Protein AF-A0A6C0DNL3-F1 (afdb_monomer_lite)

pLDDT: mean 86.59, std 12.32, range [42.81, 96.5]

InterPro domains:
  IPR025589 Topoisomerase C-terminal repeat [PF13368] (22-68)

Organism: NCBI:txid1070528

Structure (mmCIF, N/CA/C/O backbone):
data_AF-A0A6C0DNL3-F1
#
_entry.id   AF-A0A6C0DNL3-F1
#
loop_
_atom_site.group_PDB
_atom_site.id
_atom_site.type_symbol
_atom_site.label_atom_id
_atom_site.label_alt_id
_atom_site.label_comp_id
_atom_site.label_asym_id
_atom_site.label_entity_id
_atom_site.label_seq_id
_atom_site.pdbx_PDB_ins_code
_atom_site.Cartn_x
_atom_site.Cartn_y
_atom_site.Cartn_z
_atom_site.occupancy
_atom_site.B_iso_or_equiv
_atom_site.auth_seq_id
_atom_site.auth_comp_id
_atom_site.auth_asym_id
_atom_site.auth_atom_id
_atom_site.pdbx_PDB_model_num
ATOM 1 N N . GLY A 1 1 ? 6.578 36.747 -18.989 1.00 42.81 1 GLY A N 1
ATOM 2 C CA . GLY A 1 1 ? 5.929 35.453 -18.719 1.00 42.81 1 GLY A CA 1
ATOM 3 C C . GLY A 1 1 ? 7.015 34.450 -18.429 1.00 42.81 1 GLY A C 1
ATOM 4 O O . GLY A 1 1 ? 7.800 34.173 -19.322 1.00 42.81 1 GLY A O 1
ATOM 5 N N . GLY A 1 2 ? 7.150 34.038 -17.169 1.00 44.28 2 GLY A N 1
ATOM 6 C CA . GLY A 1 2 ? 8.235 33.169 -16.723 1.00 44.28 2 GLY A CA 1
ATOM 7 C C . GLY A 1 2 ? 7.947 31.721 -17.088 1.00 44.28 2 GLY A C 1
ATOM 8 O O . GLY A 1 2 ? 7.094 31.094 -16.472 1.00 44.28 2 GLY A O 1
ATOM 9 N N . TYR A 1 3 ? 8.664 31.200 -18.075 1.00 48.66 3 TYR A N 1
ATOM 10 C CA . TYR A 1 3 ? 8.815 29.762 -18.235 1.00 48.66 3 TYR A CA 1
ATOM 11 C C . TYR A 1 3 ? 9.717 29.286 -17.092 1.00 48.66 3 TYR A C 1
ATOM 13 O O . TYR A 1 3 ? 10.886 29.669 -17.021 1.00 48.66 3 TYR A O 1
ATOM 21 N N . THR A 1 4 ? 9.180 28.520 -16.144 1.00 55.16 4 THR A N 1
ATOM 22 C CA . THR A 1 4 ? 10.009 27.875 -15.126 1.00 55.16 4 THR A CA 1
ATOM 23 C C . THR A 1 4 ? 10.833 26.791 -15.810 1.00 55.16 4 THR A C 1
ATOM 25 O O . THR A 1 4 ? 10.280 25.878 -16.411 1.00 55.16 4 THR A O 1
ATOM 28 N N . LEU A 1 5 ? 12.160 26.880 -15.695 1.00 48.66 5 LEU A N 1
ATOM 29 C CA . LEU A 1 5 ? 13.170 25.942 -16.217 1.00 48.66 5 LEU A CA 1
ATOM 30 C C . LEU A 1 5 ? 12.988 24.467 -15.780 1.00 48.66 5 LEU A C 1
ATOM 32 O O . LEU A 1 5 ? 13.820 23.621 -16.090 1.00 48.66 5 LEU A O 1
ATOM 36 N N . THR A 1 6 ? 11.924 24.133 -15.051 1.00 49.28 6 THR A N 1
ATOM 37 C CA . THR A 1 6 ? 11.605 22.781 -14.584 1.00 49.28 6 THR A CA 1
ATOM 38 C C . THR A 1 6 ? 11.113 21.830 -15.679 1.00 49.28 6 THR A C 1
ATOM 40 O O . THR A 1 6 ? 11.053 20.631 -15.422 1.00 49.28 6 THR A O 1
ATOM 43 N N . ASP A 1 7 ? 10.801 22.326 -16.881 1.00 51.69 7 ASP A N 1
ATOM 44 C CA . ASP A 1 7 ? 10.048 21.581 -17.905 1.00 51.69 7 ASP A CA 1
ATOM 45 C C . ASP A 1 7 ? 10.871 21.029 -19.082 1.00 51.69 7 ASP A C 1
ATOM 47 O O . ASP A 1 7 ? 10.315 20.698 -20.125 1.00 51.69 7 ASP A O 1
ATOM 51 N N . VAL A 1 8 ? 12.187 20.855 -18.931 1.00 55.00 8 VAL A N 1
ATOM 52 C CA . VAL A 1 8 ? 12.980 20.063 -19.895 1.00 55.00 8 VAL A CA 1
ATOM 53 C C . VAL A 1 8 ? 13.871 19.063 -19.159 1.00 55.00 8 VAL A C 1
ATOM 55 O O . VAL A 1 8 ? 15.082 19.001 -19.344 1.00 55.00 8 VAL A O 1
ATOM 58 N N . LEU A 1 9 ? 13.273 18.264 -18.271 1.00 56.94 9 LEU A N 1
ATOM 59 C CA . LEU A 1 9 ? 13.899 17.004 -17.876 1.00 56.94 9 LEU A CA 1
ATOM 60 C C . LEU A 1 9 ? 13.710 16.035 -19.037 1.00 56.94 9 LEU A C 1
ATOM 62 O O . LEU A 1 9 ? 12.622 15.505 -19.248 1.00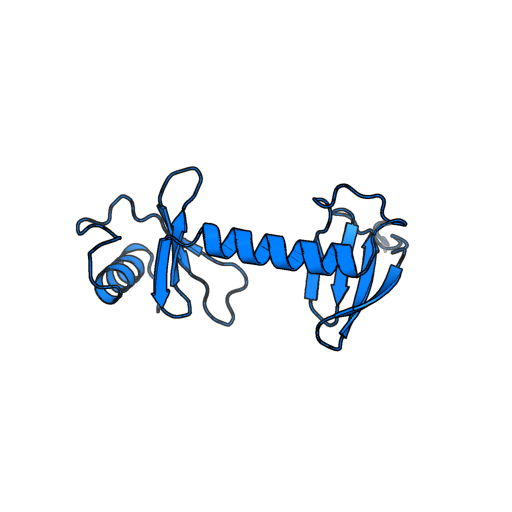 56.94 9 LEU A O 1
ATOM 66 N N . GLU A 1 10 ? 14.773 15.836 -19.803 1.00 58.03 10 GLU A N 1
ATOM 67 C CA . GLU A 1 10 ? 14.841 14.829 -20.851 1.00 58.03 10 GLU A CA 1
ATOM 68 C C . GLU A 1 10 ? 14.634 13.447 -20.212 1.00 58.03 10 GLU A C 1
ATOM 70 O O . GLU A 1 10 ? 15.527 12.858 -19.595 1.00 58.03 10 GLU A O 1
ATOM 75 N N . VAL A 1 11 ? 13.398 12.949 -20.273 1.00 61.25 11 VAL A N 1
ATOM 76 C CA . VAL A 1 11 ? 13.049 11.645 -19.724 1.00 61.25 11 VAL A CA 1
ATOM 77 C C . VAL A 1 11 ? 13.643 10.593 -20.651 1.00 61.25 11 VAL A C 1
ATOM 79 O O . VAL A 1 11 ? 13.010 10.187 -21.624 1.00 61.25 11 VAL A O 1
ATOM 82 N N . LYS A 1 12 ? 14.867 10.143 -20.356 1.00 69.25 12 LYS A N 1
ATOM 83 C CA . LYS A 1 12 ? 15.458 8.973 -21.017 1.00 69.25 12 LYS A CA 1
ATOM 84 C C . LYS A 1 12 ? 14.537 7.779 -20.785 1.00 69.25 12 LYS A C 1
ATOM 86 O O . LYS A 1 12 ? 14.484 7.241 -19.681 1.00 69.25 12 LYS A O 1
ATOM 91 N N . ALA A 1 13 ? 13.778 7.426 -21.817 1.00 81.50 13 ALA A N 1
ATOM 92 C CA . ALA A 1 13 ? 12.824 6.333 -21.807 1.00 81.50 13 ALA A CA 1
ATOM 93 C C . ALA A 1 13 ? 13.428 5.135 -22.539 1.00 81.50 13 ALA A C 1
ATOM 95 O O . ALA A 1 13 ? 13.774 5.234 -23.715 1.00 81.50 13 ALA A O 1
ATOM 96 N N . ARG A 1 14 ? 13.534 3.994 -21.855 1.00 90.81 14 ARG A N 1
ATOM 97 C CA . ARG A 1 14 ? 13.970 2.727 -22.452 1.00 90.81 14 ARG A CA 1
ATOM 98 C C . ARG A 1 14 ? 12.837 1.716 -22.388 1.00 90.81 14 ARG A C 1
ATOM 100 O O . ARG A 1 14 ? 12.315 1.446 -21.310 1.00 90.81 14 ARG A O 1
ATOM 107 N N . TYR A 1 15 ? 12.454 1.181 -23.541 1.00 92.56 15 TYR A N 1
ATOM 108 C CA . TYR A 1 15 ? 11.481 0.097 -23.633 1.00 92.56 15 TYR A CA 1
ATOM 109 C C . TYR A 1 15 ? 12.091 -1.207 -23.107 1.00 92.56 15 TYR A C 1
ATOM 111 O O . TYR A 1 15 ? 13.214 -1.543 -23.483 1.00 92.56 15 TYR A O 1
ATOM 119 N N . LEU A 1 16 ? 11.364 -1.922 -22.244 1.00 92.25 16 LEU A N 1
ATOM 120 C CA . LEU A 1 16 ? 11.786 -3.223 -21.711 1.00 92.25 16 LEU A CA 1
ATOM 121 C C . LEU A 1 16 ? 10.979 -4.406 -22.259 1.00 92.25 16 LEU A C 1
ATOM 123 O O . LEU A 1 16 ? 11.419 -5.541 -22.123 1.00 92.25 16 LEU A O 1
ATOM 127 N N . GLY A 1 17 ? 9.806 -4.168 -22.846 1.00 92.06 17 GLY A N 1
ATOM 128 C CA . GLY A 1 17 ? 8.893 -5.227 -23.279 1.00 92.06 17 GLY A CA 1
ATOM 129 C C . GLY A 1 17 ? 7.453 -4.948 -22.865 1.00 92.06 17 GLY A C 1
ATOM 130 O O . GLY A 1 17 ? 7.086 -3.804 -22.593 1.00 92.06 17 GLY A O 1
ATOM 131 N N . LYS A 1 18 ? 6.633 -6.002 -22.799 1.00 92.12 18 LYS A N 1
ATOM 132 C CA . LYS A 1 18 ? 5.229 -5.914 -22.376 1.00 92.12 18 LYS A CA 1
ATOM 133 C C . LYS A 1 18 ? 5.019 -6.502 -20.986 1.00 92.12 18 LYS A C 1
ATOM 135 O O . LYS A 1 18 ? 5.453 -7.615 -20.709 1.00 92.12 18 LYS A O 1
ATOM 140 N N . TYR A 1 19 ? 4.281 -5.782 -20.149 1.00 91.00 19 TYR A N 1
ATOM 141 C CA . TYR A 1 19 ? 3.787 -6.235 -18.850 1.00 91.00 19 TYR A CA 1
ATOM 142 C C . TYR A 1 19 ? 2.274 -5.985 -18.781 1.00 91.00 19 TYR A C 1
ATOM 144 O O . TYR A 1 19 ? 1.817 -4.904 -19.139 1.00 91.00 19 TYR A O 1
ATOM 152 N N . GLU A 1 20 ? 1.477 -6.985 -18.387 1.00 87.19 20 GLU A N 1
ATOM 153 C CA . GLU A 1 20 ? -0.003 -6.907 -18.395 1.00 87.19 20 GLU A CA 1
ATOM 154 C C . GLU A 1 20 ? -0.600 -6.470 -19.757 1.00 87.19 20 GLU A C 1
ATOM 156 O O . GLU A 1 20 ? -1.582 -5.733 -19.812 1.00 87.19 20 GLU A O 1
ATOM 161 N N . ASN A 1 21 ? -0.007 -6.909 -20.876 1.00 90.75 21 ASN A N 1
ATOM 162 C CA . ASN A 1 21 ? -0.348 -6.478 -22.247 1.00 90.75 21 ASN A CA 1
ATOM 163 C C . ASN A 1 21 ? -0.123 -4.980 -22.542 1.00 90.75 21 ASN A C 1
ATOM 165 O O . ASN A 1 21 ? -0.588 -4.484 -23.568 1.00 90.75 21 ASN A O 1
ATOM 169 N N . GLN A 1 22 ? 0.612 -4.266 -21.688 1.00 92.56 22 GLN A N 1
ATOM 170 C CA . GLN A 1 22 ? 0.971 -2.859 -21.866 1.00 92.56 22 GLN A CA 1
ATOM 171 C C . GLN A 1 22 ? 2.480 -2.705 -22.058 1.00 92.56 22 GLN A C 1
ATOM 173 O O . GLN A 1 22 ? 3.265 -3.453 -21.476 1.00 92.56 22 GLN A O 1
ATOM 178 N N . ASP A 1 23 ? 2.887 -1.731 -22.868 1.00 94.19 23 ASP A N 1
ATOM 179 C CA . ASP A 1 23 ? 4.300 -1.431 -23.087 1.00 94.19 23 ASP A CA 1
ATOM 180 C C . ASP A 1 23 ? 4.926 -0.850 -21.815 1.00 94.19 23 ASP A C 1
ATOM 182 O O . ASP A 1 23 ? 4.446 0.140 -21.260 1.00 94.19 23 ASP A O 1
ATOM 186 N N . LEU A 1 24 ? 5.986 -1.502 -21.341 1.00 94.25 24 LEU A N 1
ATOM 187 C CA . LEU A 1 24 ? 6.704 -1.153 -20.125 1.00 94.25 24 LEU A CA 1
ATOM 188 C C . LEU A 1 24 ? 7.965 -0.364 -20.482 1.00 94.25 24 LEU A C 1
ATOM 190 O O . LEU A 1 24 ? 8.846 -0.845 -21.201 1.00 94.25 24 LEU A O 1
ATOM 194 N N . HIS A 1 25 ? 8.077 0.836 -19.920 1.00 93.50 25 HIS A N 1
ATOM 195 C CA . HIS A 1 25 ? 9.226 1.715 -20.106 1.00 93.50 25 HIS A CA 1
ATOM 196 C C . HIS A 1 25 ? 9.881 2.048 -18.771 1.00 93.50 25 HIS A C 1
ATOM 198 O O . HIS A 1 25 ? 9.194 2.418 -17.823 1.00 93.50 25 HIS A O 1
ATOM 204 N N . VAL A 1 26 ? 11.210 2.008 -18.721 1.00 93.06 26 VAL A N 1
ATOM 205 C CA . VAL A 1 26 ? 11.997 2.595 -17.628 1.00 93.06 26 VAL A CA 1
ATOM 206 C C . VAL A 1 26 ? 12.308 4.042 -17.976 1.00 93.06 26 VAL A C 1
ATOM 208 O O . VAL A 1 26 ? 12.726 4.339 -19.096 1.00 93.06 26 VAL A O 1
ATOM 211 N N . LYS A 1 27 ? 12.109 4.937 -17.012 1.00 91.75 27 LYS A N 1
ATOM 212 C CA . LYS A 1 27 ? 12.257 6.385 -17.148 1.00 91.75 27 LYS A CA 1
ATOM 213 C C . LYS A 1 27 ? 12.942 6.961 -15.905 1.00 91.75 27 LYS A C 1
ATOM 215 O O . LYS A 1 27 ? 12.766 6.452 -14.801 1.00 91.75 27 LYS A O 1
ATOM 220 N N . THR A 1 28 ? 13.675 8.062 -16.057 1.00 89.12 28 THR A N 1
ATOM 221 C CA . THR A 1 28 ? 14.183 8.849 -14.916 1.00 89.12 28 THR A CA 1
ATOM 222 C C . THR A 1 28 ? 13.382 10.131 -14.780 1.00 89.12 28 THR A C 1
ATOM 224 O O . THR A 1 28 ? 13.274 10.898 -15.732 1.00 89.12 28 THR A O 1
ATOM 227 N N . GLY A 1 29 ? 12.818 10.370 -13.596 1.00 85.38 29 GLY A N 1
ATOM 228 C CA . GLY A 1 29 ? 12.113 11.610 -13.271 1.00 85.38 29 GLY A CA 1
ATOM 229 C C . GLY A 1 29 ? 12.726 12.323 -12.069 1.00 85.38 29 GLY A C 1
ATOM 230 O O . GLY A 1 29 ? 13.711 11.871 -11.487 1.00 85.38 29 GLY A O 1
ATOM 231 N N . ARG A 1 30 ? 12.085 13.415 -11.637 1.00 85.00 30 ARG A N 1
ATOM 232 C CA . ARG A 1 30 ? 12.510 14.233 -10.484 1.00 85.00 30 ARG A CA 1
ATOM 233 C C . ARG A 1 30 ? 12.737 13.431 -9.194 1.00 85.00 30 ARG A C 1
ATOM 235 O O . ARG A 1 30 ? 13.586 13.796 -8.388 1.00 85.00 30 ARG A O 1
ATOM 242 N N . TYR A 1 31 ? 11.970 12.361 -8.983 1.00 84.62 31 TYR A N 1
ATOM 243 C CA . TYR A 1 31 ? 12.018 11.545 -7.762 1.00 84.62 31 TYR A CA 1
ATOM 244 C C . TYR A 1 31 ? 12.931 10.312 -7.876 1.00 84.62 31 TYR A C 1
ATOM 246 O O . TYR A 1 31 ? 13.048 9.544 -6.919 1.00 84.62 31 TYR A O 1
ATOM 254 N N . GLY A 1 32 ? 13.605 10.143 -9.017 1.00 87.38 32 GLY A N 1
ATOM 255 C CA . GLY A 1 32 ? 14.452 8.996 -9.323 1.00 87.38 32 GLY A CA 1
ATOM 256 C C . GLY A 1 32 ? 13.890 8.116 -10.445 1.00 87.38 32 GLY A C 1
ATOM 257 O O . GLY A 1 32 ? 12.993 8.544 -11.183 1.00 87.38 32 GLY A O 1
ATOM 258 N N . PRO A 1 33 ? 14.443 6.903 -10.602 1.00 91.75 33 PRO A N 1
ATOM 259 C CA . PRO A 1 33 ? 14.041 5.983 -11.651 1.00 91.75 33 PRO A CA 1
ATOM 260 C C . PRO A 1 33 ? 12.671 5.366 -11.353 1.00 91.75 33 PRO A C 1
ATOM 262 O O . PRO A 1 33 ? 12.358 5.009 -10.213 1.00 91.75 33 PRO A O 1
ATOM 265 N N . TYR A 1 34 ? 11.855 5.230 -12.391 1.00 92.50 34 TYR A N 1
ATOM 266 C CA . TYR A 1 34 ? 10.528 4.632 -12.323 1.00 92.50 34 TYR A CA 1
ATOM 267 C C . TYR A 1 34 ? 10.233 3.829 -13.588 1.00 92.50 34 TYR A C 1
ATOM 269 O O . TYR A 1 34 ? 10.819 4.071 -14.644 1.00 92.50 34 TYR A O 1
ATOM 277 N N . VAL A 1 35 ? 9.307 2.883 -13.479 1.00 93.88 35 VAL A N 1
ATOM 278 C CA . VAL A 1 35 ? 8.697 2.223 -14.634 1.00 93.88 35 VAL A CA 1
ATOM 279 C C . VAL A 1 35 ? 7.292 2.742 -14.874 1.00 93.88 35 VAL A C 1
ATOM 281 O O . VAL A 1 35 ? 6.583 3.110 -13.937 1.00 93.88 35 VAL A O 1
ATOM 284 N N . GLU A 1 36 ? 6.895 2.770 -16.138 1.00 93.25 36 GLU A N 1
ATOM 285 C CA . GLU A 1 36 ? 5.579 3.191 -16.603 1.00 93.25 36 GLU A CA 1
ATOM 286 C C . GLU A 1 36 ? 5.025 2.143 -17.569 1.00 93.25 36 GLU A C 1
ATOM 288 O O . GLU A 1 36 ? 5.723 1.750 -18.504 1.00 93.25 36 GLU A O 1
ATOM 293 N N . TRP A 1 37 ? 3.791 1.695 -17.329 1.00 94.19 37 TRP A N 1
ATOM 294 C CA . TRP A 1 37 ? 3.036 0.826 -18.231 1.00 94.19 37 TRP A CA 1
ATOM 295 C C . TRP A 1 37 ? 1.569 1.257 -18.244 1.00 94.19 37 TRP A C 1
ATOM 297 O O . TRP A 1 37 ? 0.921 1.371 -17.199 1.00 94.19 37 TRP A O 1
ATOM 307 N N . GLY A 1 38 ? 1.062 1.592 -19.432 1.00 89.81 38 GLY A N 1
ATOM 308 C CA . GLY A 1 38 ? -0.247 2.230 -19.585 1.00 89.81 38 GLY A CA 1
ATOM 309 C C . GLY A 1 38 ? -0.382 3.490 -18.720 1.00 89.81 38 GLY A C 1
ATOM 310 O O . GLY A 1 38 ? 0.386 4.436 -18.861 1.00 89.81 38 GLY A O 1
ATOM 311 N N . ASN A 1 39 ? -1.350 3.488 -17.799 1.00 88.31 39 ASN A N 1
ATOM 312 C CA . ASN A 1 39 ? -1.587 4.594 -16.857 1.00 88.31 39 ASN A CA 1
ATOM 313 C C . ASN A 1 39 ? -0.915 4.392 -15.486 1.00 88.31 39 ASN A C 1
ATOM 315 O O . ASN A 1 39 ? -1.094 5.213 -14.584 1.00 88.31 39 ASN A O 1
ATOM 319 N N . LYS A 1 40 ? -0.183 3.290 -15.294 1.00 88.94 40 LYS A N 1
ATOM 320 C CA . LYS A 1 40 ? 0.454 2.937 -14.023 1.00 88.94 40 LYS A CA 1
ATOM 321 C C . LYS A 1 40 ? 1.916 3.377 -14.033 1.00 88.94 40 LYS A C 1
ATOM 323 O O . LYS A 1 40 ? 2.603 3.282 -15.048 1.00 88.94 40 LYS A O 1
ATOM 328 N N . LYS A 1 41 ? 2.390 3.860 -12.883 1.00 91.81 41 LYS A N 1
ATOM 329 C CA . LYS A 1 41 ? 3.788 4.237 -12.648 1.00 91.81 41 LYS A CA 1
ATOM 330 C C . LYS A 1 41 ? 4.233 3.692 -11.304 1.00 91.81 41 LYS A C 1
ATOM 332 O O . LYS A 1 41 ? 3.491 3.805 -10.333 1.00 91.81 41 LYS A O 1
ATOM 337 N N . GLU A 1 42 ? 5.442 3.154 -11.236 1.00 91.56 42 GLU A N 1
ATOM 338 C CA . GLU A 1 42 ? 6.001 2.615 -9.997 1.00 91.56 42 GLU A CA 1
ATOM 339 C C . GLU A 1 42 ? 7.476 2.992 -9.860 1.00 91.56 42 GLU A C 1
ATOM 341 O O . GLU A 1 42 ? 8.242 2.921 -10.821 1.00 91.56 42 GLU A O 1
ATOM 346 N N . SER A 1 43 ? 7.874 3.406 -8.657 1.00 91.62 43 SER A N 1
ATOM 347 C CA . SER A 1 43 ? 9.266 3.751 -8.369 1.00 91.62 43 SER A CA 1
ATOM 348 C C . SER A 1 43 ? 10.107 2.486 -8.251 1.00 91.62 43 SER A C 1
ATOM 350 O O . SER A 1 43 ? 9.743 1.561 -7.527 1.00 91.62 43 SER A O 1
ATOM 352 N N . ILE A 1 44 ? 11.263 2.478 -8.911 1.00 92.00 44 ILE A N 1
ATOM 353 C CA . ILE A 1 44 ? 12.211 1.352 -8.891 1.00 92.00 44 ILE A CA 1
ATOM 354 C C . ILE A 1 44 ? 13.521 1.722 -8.198 1.00 92.00 44 ILE A C 1
ATOM 356 O O . ILE A 1 44 ? 14.519 1.025 -8.326 1.00 92.00 44 ILE A O 1
ATOM 360 N N . LYS A 1 45 ? 13.528 2.819 -7.431 1.00 88.56 45 LYS A N 1
ATOM 361 C CA . LYS A 1 45 ? 14.711 3.318 -6.709 1.00 88.56 45 LYS A CA 1
ATOM 362 C C . LYS A 1 45 ? 15.308 2.296 -5.728 1.00 88.56 45 LYS A C 1
ATOM 364 O O . LYS A 1 45 ? 1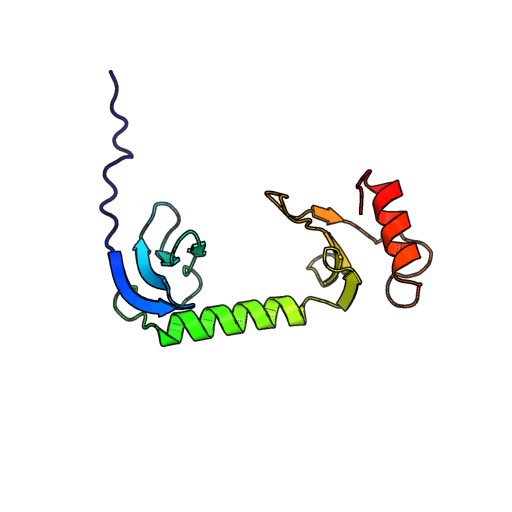6.447 2.444 -5.309 1.00 88.56 45 LYS A O 1
ATOM 369 N N . THR A 1 46 ? 14.527 1.299 -5.327 1.00 87.31 46 THR A N 1
ATOM 370 C CA . THR A 1 46 ? 14.935 0.216 -4.425 1.00 87.31 46 THR A CA 1
ATOM 371 C C . THR A 1 46 ? 15.570 -0.974 -5.145 1.00 87.31 46 THR A C 1
ATOM 373 O O . THR A 1 46 ? 16.067 -1.875 -4.472 1.00 87.31 46 THR A O 1
ATOM 376 N N . ILE A 1 47 ? 15.553 -1.009 -6.481 1.00 87.12 47 ILE A N 1
ATOM 377 C CA . ILE A 1 47 ? 16.294 -2.002 -7.256 1.00 87.12 47 ILE A CA 1
ATOM 378 C C . ILE A 1 47 ? 17.761 -1.575 -7.269 1.00 87.12 47 ILE A C 1
ATOM 380 O O . ILE A 1 47 ? 18.103 -0.528 -7.814 1.00 87.12 47 ILE A O 1
ATOM 384 N N . ASP A 1 48 ? 18.624 -2.398 -6.677 1.00 85.56 48 ASP A N 1
ATOM 385 C CA . ASP A 1 48 ? 20.072 -2.171 -6.625 1.00 85.56 48 ASP A CA 1
ATOM 386 C C . ASP A 1 48 ? 20.744 -2.588 -7.945 1.00 85.56 48 ASP A C 1
ATOM 388 O O . ASP A 1 48 ? 21.517 -3.542 -8.018 1.00 85.56 48 ASP A O 1
ATOM 392 N N . LYS A 1 49 ? 20.342 -1.931 -9.038 1.00 85.69 49 LYS A N 1
ATOM 393 C CA . LYS A 1 49 ? 20.905 -2.106 -10.380 1.00 85.69 49 LYS A CA 1
ATOM 394 C C . LYS A 1 49 ? 20.969 -0.772 -11.108 1.00 85.69 49 LYS A C 1
ATOM 396 O O . LYS A 1 49 ? 20.107 0.092 -10.943 1.00 85.69 49 LYS A O 1
ATOM 401 N N . ALA A 1 50 ? 21.980 -0.629 -11.960 1.00 84.62 50 ALA A N 1
ATOM 402 C CA . ALA A 1 50 ? 22.092 0.515 -12.850 1.00 84.62 50 ALA A CA 1
ATOM 403 C C . ALA A 1 50 ? 20.954 0.517 -13.888 1.00 84.62 50 ALA A C 1
ATOM 405 O O . ALA A 1 50 ? 20.507 -0.532 -14.350 1.00 84.62 50 ALA A O 1
ATOM 406 N N . MET A 1 51 ? 20.478 1.709 -14.247 1.00 80.38 51 MET A N 1
ATOM 407 C CA . MET A 1 51 ? 19.307 1.938 -15.110 1.00 80.38 51 MET A CA 1
ATOM 408 C C . MET A 1 51 ? 19.357 1.232 -16.469 1.00 80.38 51 MET A C 1
ATOM 410 O O . MET A 1 51 ? 18.327 0.833 -17.009 1.00 80.38 51 MET A O 1
ATOM 414 N N . ASP A 1 52 ? 20.548 1.122 -17.035 1.00 84.12 52 ASP A N 1
ATOM 415 C CA . ASP A 1 52 ? 20.890 0.461 -18.291 1.00 84.12 52 ASP A CA 1
ATOM 416 C C . ASP A 1 52 ? 20.916 -1.070 -18.171 1.00 84.12 52 ASP A C 1
ATOM 418 O O . ASP A 1 52 ? 20.569 -1.766 -19.124 1.00 84.12 52 ASP A O 1
ATOM 422 N N . ALA A 1 53 ? 21.230 -1.592 -16.985 1.00 88.50 53 ALA A N 1
ATOM 423 C CA . ALA A 1 53 ? 21.275 -3.023 -16.696 1.00 88.50 53 ALA A CA 1
ATOM 424 C C . ALA A 1 53 ? 19.922 -3.625 -16.270 1.00 88.50 53 ALA A C 1
ATOM 426 O O . ALA A 1 53 ? 19.794 -4.846 -16.221 1.00 88.50 53 ALA A O 1
ATOM 427 N N . ILE A 1 54 ? 18.917 -2.801 -15.947 1.00 90.62 54 ILE A N 1
ATOM 428 C CA . ILE A 1 54 ? 17.584 -3.281 -15.536 1.00 90.62 54 ILE A CA 1
ATOM 429 C C . ILE A 1 54 ? 16.907 -4.015 -16.701 1.00 90.62 54 ILE A C 1
ATOM 431 O O . ILE A 1 54 ? 16.715 -3.436 -17.767 1.00 90.62 54 ILE A O 1
ATOM 435 N N . ALA A 1 55 ? 16.510 -5.267 -16.511 1.00 92.50 55 ALA A N 1
ATOM 436 C CA . ALA A 1 55 ? 15.760 -6.023 -17.514 1.00 92.50 55 ALA A CA 1
ATOM 437 C C . ALA A 1 55 ? 14.272 -6.145 -17.144 1.00 92.50 55 ALA A C 1
ATOM 439 O O . ALA A 1 55 ? 13.863 -5.792 -16.035 1.00 92.50 55 ALA A O 1
ATOM 440 N N . LEU A 1 56 ? 13.444 -6.640 -18.070 1.00 91.38 56 LEU A N 1
ATOM 441 C CA . LEU A 1 56 ? 12.018 -6.882 -17.816 1.00 91.38 56 LEU A CA 1
ATOM 442 C C . LEU A 1 56 ? 11.826 -7.819 -16.615 1.00 91.38 56 LEU A C 1
ATOM 444 O O . LEU A 1 56 ? 10.988 -7.566 -15.752 1.00 91.38 56 LEU A O 1
ATOM 448 N N . GLU A 1 57 ? 12.650 -8.860 -16.531 1.00 91.31 57 GLU A N 1
ATOM 449 C CA . GLU A 1 57 ? 12.625 -9.879 -15.485 1.00 91.31 57 GLU A CA 1
ATOM 450 C C . GLU A 1 57 ? 12.882 -9.278 -14.100 1.00 91.31 57 GLU A C 1
ATOM 452 O O . GLU A 1 57 ? 12.263 -9.695 -13.122 1.00 91.31 57 GLU A O 1
ATOM 457 N N . ASP A 1 58 ? 13.743 -8.259 -14.011 1.00 91.56 58 ASP A N 1
ATOM 458 C CA . ASP A 1 58 ? 14.011 -7.553 -12.756 1.00 91.56 58 ASP A CA 1
ATOM 459 C C . ASP A 1 58 ? 12.776 -6.806 -12.259 1.00 91.56 58 ASP A C 1
ATOM 461 O O . ASP A 1 58 ? 12.482 -6.812 -11.062 1.00 91.56 58 ASP A O 1
ATOM 465 N N . ILE A 1 59 ? 12.034 -6.184 -13.180 1.00 91.88 59 ILE A N 1
ATOM 466 C CA . ILE A 1 59 ? 10.801 -5.465 -12.858 1.00 91.88 59 ILE A CA 1
ATOM 467 C C . ILE A 1 59 ? 9.701 -6.438 -12.438 1.00 91.88 59 ILE A C 1
ATOM 469 O O . ILE A 1 59 ? 9.031 -6.210 -11.430 1.00 91.88 59 ILE A O 1
ATOM 473 N N . VAL A 1 60 ? 9.549 -7.550 -13.159 1.00 91.06 60 VAL A N 1
ATOM 474 C CA . VAL A 1 60 ? 8.588 -8.603 -12.806 1.00 91.06 60 VAL A CA 1
ATOM 475 C C . VAL A 1 60 ? 8.911 -9.170 -11.420 1.00 91.06 60 VAL A C 1
ATOM 477 O O . VAL A 1 60 ? 8.049 -9.177 -10.540 1.00 91.06 60 VAL A O 1
ATOM 480 N N . ALA A 1 61 ? 10.170 -9.543 -11.170 1.00 90.06 61 ALA A N 1
ATOM 481 C CA . ALA A 1 61 ? 10.610 -10.043 -9.869 1.00 90.06 61 ALA A CA 1
ATOM 482 C C . ALA A 1 61 ? 10.429 -9.004 -8.749 1.00 90.06 61 ALA A C 1
ATOM 484 O O . ALA A 1 61 ? 10.105 -9.357 -7.611 1.00 90.06 61 ALA A O 1
ATOM 485 N N . PHE A 1 62 ? 10.625 -7.718 -9.050 1.00 90.12 62 PHE A N 1
ATOM 486 C CA . PHE A 1 62 ? 10.375 -6.626 -8.117 1.00 90.12 62 PHE A CA 1
ATOM 487 C C . PHE A 1 62 ? 8.891 -6.519 -7.742 1.00 90.12 62 PHE A C 1
ATOM 489 O O . PHE A 1 62 ? 8.572 -6.460 -6.551 1.00 90.12 62 PHE A O 1
ATOM 496 N N . PHE A 1 63 ? 7.980 -6.556 -8.718 1.00 88.12 63 PHE A N 1
ATOM 497 C CA . PHE A 1 63 ? 6.537 -6.530 -8.463 1.00 88.12 63 PHE A CA 1
ATOM 498 C C . PHE A 1 63 ? 6.063 -7.756 -7.684 1.00 88.12 63 PHE A C 1
ATOM 500 O O . PHE A 1 63 ? 5.304 -7.607 -6.726 1.00 88.12 63 PHE A O 1
ATOM 507 N N . GLU A 1 64 ? 6.567 -8.947 -8.005 1.00 85.44 64 GLU A N 1
ATOM 508 C CA . GLU A 1 64 ? 6.252 -10.159 -7.246 1.00 85.44 64 GLU A CA 1
ATOM 509 C C . GLU A 1 64 ? 6.726 -10.078 -5.793 1.00 85.44 64 GLU A C 1
ATOM 511 O O . GLU A 1 64 ? 5.981 -10.416 -4.870 1.00 85.44 64 GLU A O 1
ATOM 516 N N . LYS A 1 65 ? 7.963 -9.617 -5.561 1.00 83.69 65 LYS A N 1
ATOM 517 C CA . LYS A 1 65 ? 8.497 -9.418 -4.205 1.00 83.69 65 LYS A CA 1
ATOM 518 C C . LYS A 1 65 ? 7.681 -8.387 -3.435 1.00 83.69 65 LYS A C 1
ATOM 520 O O . LYS A 1 65 ? 7.395 -8.606 -2.259 1.00 83.69 65 LYS A O 1
ATOM 525 N N . LYS A 1 66 ? 7.291 -7.286 -4.083 1.00 80.12 66 LYS A N 1
ATOM 526 C CA . LYS A 1 66 ? 6.463 -6.242 -3.473 1.00 80.12 66 LYS A CA 1
ATOM 527 C C . LYS A 1 66 ? 5.087 -6.791 -3.091 1.00 80.12 66 LYS A C 1
ATOM 529 O O . LYS A 1 66 ? 4.700 -6.655 -1.933 1.00 80.12 66 LYS A O 1
ATOM 534 N N . GLY A 1 67 ? 4.421 -7.503 -4.001 1.00 73.38 67 GLY A N 1
ATOM 535 C CA . GLY A 1 67 ? 3.145 -8.169 -3.731 1.00 73.38 67 GLY A CA 1
ATOM 536 C C . GLY A 1 67 ? 3.239 -9.171 -2.575 1.00 73.38 67 GLY A C 1
ATOM 537 O O . GLY A 1 67 ? 2.435 -9.116 -1.647 1.00 73.38 67 GLY A O 1
ATOM 538 N N . LYS A 1 68 ? 4.279 -10.017 -2.554 1.00 66.12 68 LYS A N 1
ATOM 539 C CA . LYS A 1 68 ? 4.553 -10.944 -1.438 1.00 66.12 68 LYS A CA 1
ATOM 540 C C . LYS A 1 68 ? 4.813 -10.210 -0.119 1.00 66.12 68 LYS A C 1
ATOM 542 O O . LYS A 1 68 ? 4.341 -10.638 0.930 1.00 66.12 68 LYS A O 1
ATOM 547 N N . GLY A 1 69 ? 5.545 -9.099 -0.148 1.00 62.53 69 GLY A N 1
ATOM 548 C CA . GLY A 1 69 ? 5.778 -8.261 1.029 1.00 62.53 69 GLY A CA 1
ATOM 549 C C . GLY A 1 69 ? 4.483 -7.663 1.583 1.00 62.53 69 GLY A C 1
ATOM 550 O O . GLY A 1 69 ? 4.282 -7.633 2.798 1.00 62.53 69 GLY A O 1
ATOM 551 N N . GLU A 1 70 ? 3.568 -7.245 0.706 1.00 67.50 70 GLU A N 1
ATOM 552 C CA . GLU A 1 70 ? 2.240 -6.784 1.109 1.00 67.50 70 GLU A CA 1
ATOM 553 C C . GLU A 1 70 ? 1.405 -7.906 1.732 1.00 67.50 70 GLU A C 1
ATOM 555 O O . GLU A 1 70 ? 0.816 -7.687 2.791 1.00 67.50 70 GLU A O 1
ATOM 560 N N . THR A 1 71 ? 1.415 -9.119 1.167 1.00 66.56 71 THR A N 1
ATOM 561 C CA . THR A 1 71 ? 0.690 -10.263 1.746 1.00 66.56 71 THR A CA 1
ATOM 562 C C . THR A 1 71 ? 1.290 -10.720 3.075 1.00 66.56 71 THR A C 1
ATOM 564 O O . THR A 1 71 ? 0.548 -11.005 4.008 1.00 66.56 71 THR A O 1
ATOM 567 N N . MET A 1 72 ? 2.621 -10.710 3.221 1.00 71.56 72 MET A N 1
ATOM 568 C CA . MET A 1 72 ? 3.315 -11.025 4.483 1.00 71.56 72 MET A CA 1
ATOM 569 C C . MET A 1 72 ? 3.024 -10.023 5.607 1.00 71.56 72 MET A C 1
ATOM 571 O O . MET A 1 72 ? 3.298 -10.305 6.781 1.00 71.56 72 MET A O 1
ATOM 575 N N . ASN A 1 73 ? 2.531 -8.833 5.260 1.00 85.69 73 ASN A N 1
ATOM 576 C CA . ASN A 1 73 ? 2.139 -7.819 6.224 1.00 85.69 73 ASN A CA 1
ATOM 577 C C . ASN A 1 73 ? 0.672 -7.935 6.643 1.00 85.69 73 ASN A C 1
ATOM 579 O O . ASN A 1 73 ? 0.305 -7.310 7.632 1.00 85.69 73 ASN A O 1
ATOM 583 N N . ILE A 1 74 ? -0.164 -8.709 5.949 1.00 91.81 74 ILE A N 1
ATOM 584 C CA . ILE A 1 74 ? -1.579 -8.876 6.293 1.00 91.81 74 ILE A CA 1
ATOM 585 C C . ILE A 1 74 ? -1.711 -9.947 7.381 1.00 91.81 74 ILE A C 1
ATOM 587 O O . ILE A 1 74 ? -1.343 -11.098 7.187 1.00 91.81 74 ILE A O 1
ATOM 591 N N . LEU A 1 75 ? -2.245 -9.552 8.537 1.00 92.69 75 LEU A N 1
ATOM 592 C CA . LEU A 1 75 ? -2.562 -10.448 9.652 1.00 92.69 75 LEU A CA 1
ATOM 593 C C . LEU A 1 75 ? -3.957 -11.057 9.502 1.00 92.69 75 LEU A C 1
ATOM 595 O O . LEU A 1 75 ? -4.182 -12.193 9.903 1.00 92.69 75 LEU A O 1
ATOM 599 N N . ARG A 1 76 ? -4.905 -10.285 8.959 1.00 93.69 76 ARG A N 1
ATOM 600 C CA . ARG A 1 76 ? -6.301 -10.705 8.812 1.00 93.69 76 ARG A CA 1
ATOM 601 C C . ARG A 1 76 ? -7.009 -9.880 7.745 1.00 93.69 76 ARG A C 1
ATOM 603 O O . ARG A 1 76 ? -6.904 -8.656 7.749 1.00 93.69 76 ARG A O 1
ATOM 610 N N . VAL A 1 77 ? -7.771 -10.522 6.867 1.00 93.62 77 VAL A N 1
ATOM 611 C CA . VAL A 1 77 ? -8.669 -9.827 5.931 1.00 93.62 77 VAL A CA 1
ATOM 612 C C . VAL A 1 77 ? -10.027 -9.643 6.606 1.00 93.62 77 VAL A C 1
ATOM 614 O O . VAL A 1 77 ? -10.548 -10.591 7.187 1.00 93.62 77 VAL A O 1
ATOM 617 N N . LEU A 1 78 ? -10.574 -8.424 6.572 1.00 94.00 78 LEU A N 1
ATOM 618 C CA . LEU A 1 78 ? -11.884 -8.116 7.161 1.00 94.00 78 LEU A CA 1
ATOM 619 C C . LEU A 1 78 ? -12.970 -8.047 6.090 1.00 94.00 78 LEU A C 1
ATOM 621 O O . LEU A 1 78 ? -14.055 -8.583 6.271 1.00 94.00 78 LEU A O 1
ATOM 625 N N . ASN A 1 79 ? -12.665 -7.384 4.976 1.00 93.38 79 ASN A N 1
ATOM 626 C CA . ASN A 1 79 ? -13.506 -7.285 3.785 1.00 93.38 79 ASN A CA 1
ATOM 627 C C . ASN A 1 79 ? -12.620 -6.867 2.583 1.00 93.38 79 ASN A C 1
ATOM 629 O O . ASN A 1 79 ? -11.417 -6.655 2.773 1.00 93.38 79 ASN A O 1
ATOM 633 N N . PRO A 1 80 ? -13.161 -6.716 1.357 1.00 93.50 80 PRO A N 1
ATOM 634 C CA . PRO A 1 80 ? -12.365 -6.356 0.176 1.00 93.50 80 PRO A CA 1
ATOM 635 C C . PRO A 1 80 ? -11.578 -5.040 0.285 1.00 93.50 80 PRO A C 1
ATOM 637 O O . PRO A 1 80 ? -10.617 -4.839 -0.453 1.00 93.50 80 PRO A O 1
ATOM 640 N N . PHE A 1 81 ? -11.966 -4.145 1.195 1.00 93.38 81 PHE A N 1
ATOM 641 C CA . PHE A 1 81 ? -11.381 -2.812 1.350 1.00 93.38 81 PHE A CA 1
ATOM 642 C C . PHE A 1 81 ? -10.639 -2.634 2.678 1.00 93.38 81 PHE A C 1
ATOM 644 O O . PHE A 1 81 ? -9.994 -1.604 2.873 1.00 93.38 81 PHE A O 1
ATOM 651 N N . MET A 1 82 ? -10.723 -3.607 3.595 1.00 94.44 82 MET A N 1
ATOM 652 C CA . MET A 1 82 ? -10.175 -3.538 4.950 1.00 94.44 82 MET A CA 1
ATOM 653 C C . MET A 1 82 ? -9.381 -4.790 5.318 1.00 94.44 82 MET A C 1
ATOM 655 O O . MET A 1 82 ? -9.863 -5.918 5.218 1.00 94.44 82 MET A O 1
ATOM 659 N N . SER A 1 83 ? -8.167 -4.589 5.830 1.00 95.38 83 SER A N 1
ATOM 660 C CA . SER A 1 83 ? -7.328 -5.668 6.371 1.00 95.38 83 SER A CA 1
ATOM 661 C C . SER A 1 83 ? -6.568 -5.209 7.609 1.00 95.38 83 SER A C 1
ATOM 663 O O . SER A 1 83 ? -6.081 -4.083 7.665 1.00 95.38 83 SER A O 1
ATOM 665 N N . VAL A 1 84 ? -6.432 -6.087 8.600 1.00 96.06 84 VAL A N 1
ATOM 666 C CA . VAL A 1 84 ? -5.492 -5.903 9.706 1.00 96.06 84 VAL A CA 1
ATOM 667 C C . VAL A 1 84 ? -4.095 -6.228 9.195 1.00 96.06 84 VAL A C 1
ATOM 669 O O . VAL A 1 84 ? -3.872 -7.303 8.635 1.00 96.06 84 VAL A O 1
ATOM 672 N N . ARG A 1 85 ? -3.144 -5.317 9.394 1.00 95.38 85 ARG A N 1
ATOM 673 C CA . ARG A 1 85 ? -1.760 -5.452 8.939 1.00 95.38 85 ARG A CA 1
ATOM 674 C C . ARG A 1 85 ? -0.766 -5.216 10.073 1.00 95.38 85 ARG A C 1
ATOM 676 O O . ARG A 1 85 ? -1.041 -4.453 11.000 1.00 95.38 85 ARG A O 1
ATOM 683 N N . LYS A 1 86 ? 0.406 -5.852 9.994 1.00 93.69 86 LYS A N 1
ATOM 684 C CA . LYS A 1 86 ? 1.542 -5.594 10.886 1.00 93.69 86 LYS A CA 1
ATOM 685 C C . LYS A 1 86 ? 2.253 -4.308 10.462 1.00 93.69 86 LYS A C 1
ATOM 687 O O . LYS A 1 86 ? 2.460 -4.059 9.275 1.00 93.69 86 LYS A O 1
ATOM 692 N N . GLY A 1 87 ? 2.639 -3.490 11.434 1.00 90.69 87 GLY A N 1
ATOM 693 C CA . GLY A 1 87 ? 3.395 -2.261 11.214 1.00 90.69 87 GLY A CA 1
ATOM 694 C C . GLY A 1 87 ? 4.440 -2.043 12.298 1.00 90.69 87 GLY A C 1
ATOM 695 O O . GLY A 1 87 ? 4.429 -2.710 13.331 1.00 90.69 87 GLY A O 1
ATOM 696 N N . LYS A 1 88 ? 5.323 -1.062 12.080 1.00 89.88 88 LYS A N 1
ATOM 697 C CA . LYS A 1 88 ? 6.412 -0.712 13.011 1.00 89.88 88 LYS A CA 1
ATOM 698 C C . LYS A 1 88 ? 5.924 -0.437 14.442 1.00 89.88 88 LYS A C 1
ATOM 700 O O . LYS A 1 88 ? 6.638 -0.722 15.393 1.00 89.88 88 LYS A O 1
ATOM 705 N N . PHE A 1 89 ? 4.715 0.110 14.592 1.00 90.81 89 PHE A N 1
ATOM 706 C CA . PHE A 1 89 ? 4.151 0.540 15.880 1.00 90.81 89 PHE A CA 1
ATOM 707 C C . PHE A 1 89 ? 3.069 -0.399 16.437 1.00 90.81 89 PHE A C 1
ATOM 709 O O . PHE A 1 89 ? 2.357 -0.030 17.380 1.00 90.81 89 PHE A O 1
ATOM 716 N N . GLY A 1 90 ? 2.942 -1.594 15.857 1.00 91.69 90 GLY A N 1
ATOM 717 C CA . GLY A 1 90 ? 1.899 -2.569 16.159 1.00 91.69 90 GLY A CA 1
ATOM 718 C C . GLY A 1 90 ? 0.9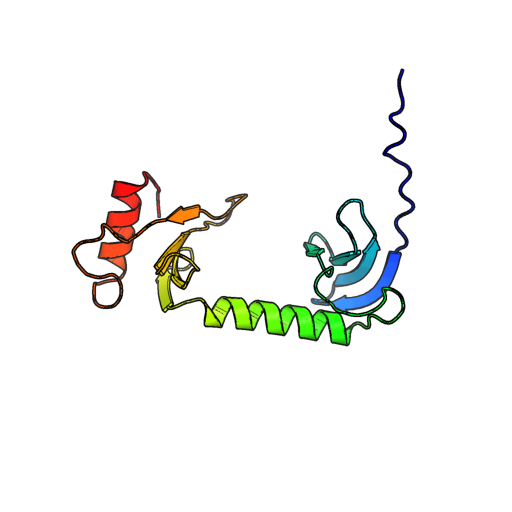14 -2.758 15.006 1.00 91.69 90 GLY A C 1
ATOM 719 O O . GLY A 1 90 ? 1.060 -2.169 13.931 1.00 91.69 90 GLY A O 1
ATOM 720 N N . ALA A 1 91 ? -0.076 -3.619 15.238 1.00 95.94 91 ALA A N 1
ATOM 721 C CA . ALA A 1 91 ? -1.122 -3.895 14.266 1.00 95.94 91 ALA A CA 1
ATOM 722 C C . ALA A 1 91 ? -2.016 -2.667 14.035 1.00 95.94 91 ALA A C 1
ATOM 724 O O . ALA A 1 91 ? -2.317 -1.908 14.960 1.00 95.94 91 ALA A O 1
ATOM 725 N N . TYR A 1 92 ? -2.445 -2.490 12.791 1.00 96.50 92 TYR A N 1
ATOM 726 C CA . TYR A 1 92 ? -3.351 -1.429 12.361 1.00 96.50 92 TYR A CA 1
ATOM 727 C C . TYR A 1 92 ? -4.329 -1.975 11.319 1.00 96.50 92 TYR A C 1
ATOM 729 O O . TYR A 1 92 ? -4.072 -3.015 10.713 1.00 96.50 92 TYR A O 1
ATOM 737 N N . VAL A 1 93 ? -5.435 -1.273 11.082 1.00 96.38 93 VAL A N 1
ATOM 738 C CA . VAL A 1 93 ? -6.342 -1.581 9.968 1.00 96.38 93 VAL A CA 1
ATOM 739 C C . VAL A 1 93 ? -5.998 -0.695 8.778 1.00 96.38 93 VAL A C 1
ATOM 741 O O . VAL A 1 93 ? -6.020 0.530 8.866 1.00 96.38 93 VAL A O 1
ATOM 744 N N . PHE A 1 94 ? -5.656 -1.319 7.658 1.00 95.75 94 PHE A N 1
ATOM 745 C CA . PHE A 1 94 ? -5.585 -0.681 6.351 1.00 95.75 94 PHE A CA 1
ATOM 746 C C . PHE A 1 94 ? -6.994 -0.572 5.773 1.00 95.75 94 PHE A C 1
ATOM 748 O O . PHE A 1 94 ? -7.710 -1.571 5.767 1.00 95.75 94 PHE A O 1
ATOM 755 N N . TYR A 1 95 ? -7.368 0.603 5.269 1.00 95.31 95 TYR A N 1
ATOM 756 C CA . TYR A 1 95 ? -8.668 0.855 4.652 1.00 95.31 95 TYR A CA 1
ATOM 757 C C . TYR A 1 95 ? -8.521 1.643 3.346 1.00 95.31 95 TYR A C 1
ATOM 759 O O . TYR A 1 95 ? -8.006 2.764 3.352 1.00 95.31 95 TYR A O 1
ATOM 767 N N . GLN A 1 96 ? -8.992 1.077 2.233 1.00 93.94 96 GLN A N 1
ATOM 768 C CA . GLN A 1 96 ? -8.998 1.744 0.930 1.00 93.94 96 GLN A CA 1
ATOM 769 C C . GLN A 1 96 ? -10.163 1.267 0.057 1.00 93.94 96 GLN A C 1
ATOM 771 O O . GLN A 1 96 ? -10.162 0.140 -0.432 1.00 93.94 96 GLN A O 1
ATOM 776 N N . LYS A 1 97 ? -11.140 2.149 -0.179 1.00 93.31 97 LYS A N 1
ATOM 777 C CA . LYS A 1 97 ? -12.253 1.891 -1.104 1.00 93.31 97 LYS A CA 1
ATOM 778 C C . LYS A 1 97 ? -11.896 2.248 -2.549 1.00 93.31 97 LYS A C 1
ATOM 780 O O . LYS A 1 97 ? -11.039 3.115 -2.765 1.00 93.31 97 LYS A O 1
ATOM 785 N N . PRO A 1 98 ? -12.593 1.663 -3.540 1.00 88.50 98 PRO A N 1
ATOM 786 C CA . PRO A 1 98 ? -12.513 2.108 -4.923 1.00 88.50 98 PRO A CA 1
ATOM 787 C C . PRO A 1 98 ? -12.826 3.608 -4.994 1.00 88.50 98 PRO A C 1
ATOM 789 O O . PRO A 1 98 ? -13.813 4.070 -4.425 1.00 88.50 98 PRO A O 1
ATOM 792 N N . GLY A 1 99 ? -11.947 4.382 -5.631 1.00 88.56 99 GLY A N 1
ATOM 793 C CA . GLY A 1 99 ? -12.064 5.843 -5.730 1.00 88.56 99 GLY A CA 1
ATOM 794 C C . GLY A 1 99 ? -11.338 6.646 -4.641 1.00 88.56 99 GLY A C 1
ATOM 795 O O . GLY A 1 99 ? -11.195 7.860 -4.785 1.00 88.56 99 GLY A O 1
ATOM 796 N N . MET A 1 100 ? -10.812 6.018 -3.581 1.00 90.44 100 MET A N 1
ATOM 797 C CA . MET A 1 100 ? -9.952 6.723 -2.621 1.00 90.44 100 MET A CA 1
ATOM 798 C C . MET A 1 100 ? -8.562 6.977 -3.218 1.00 90.44 100 MET A C 1
ATOM 800 O O . MET A 1 100 ? -7.855 6.034 -3.572 1.00 90.44 100 MET A O 1
ATOM 804 N N . LYS A 1 101 ? -8.143 8.252 -3.267 1.00 88.38 101 LYS A N 1
ATOM 805 C CA . LYS A 1 101 ? -6.798 8.650 -3.734 1.00 88.38 101 LYS A CA 1
ATOM 806 C C . LYS A 1 101 ? -5.679 8.056 -2.877 1.00 88.38 101 LYS A C 1
ATOM 808 O O . LYS A 1 101 ? -4.621 7.72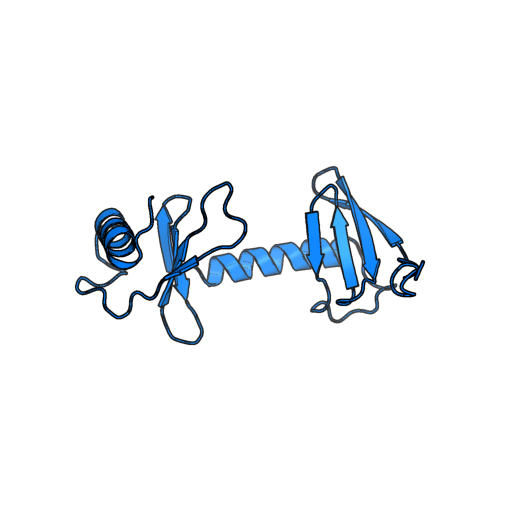4 -3.397 1.00 88.38 101 LYS A O 1
ATOM 813 N N . THR A 1 102 ? -5.907 7.950 -1.571 1.00 87.62 102 THR A N 1
ATOM 814 C CA . THR A 1 102 ? -4.941 7.413 -0.612 1.00 87.62 102 THR A CA 1
ATOM 815 C C . THR A 1 102 ? -5.631 6.491 0.393 1.00 87.62 102 THR A C 1
ATOM 817 O O . THR A 1 102 ? -6.781 6.740 0.771 1.00 87.62 102 THR A O 1
ATOM 820 N N . PRO A 1 103 ? -4.949 5.424 0.841 1.00 93.56 103 PRO A N 1
ATOM 821 C CA . PRO A 1 103 ? -5.447 4.572 1.911 1.00 93.56 103 PRO A CA 1
ATOM 822 C C . PRO A 1 103 ? -5.439 5.306 3.258 1.00 93.56 103 PRO A C 1
ATOM 824 O O . PRO A 1 103 ? -4.630 6.208 3.492 1.00 93.56 103 PRO A O 1
ATOM 827 N N . LYS A 1 104 ? -6.307 4.875 4.176 1.00 94.94 104 LYS A N 1
ATOM 828 C CA . LYS A 1 104 ? -6.260 5.257 5.592 1.00 94.94 104 LYS A CA 1
ATOM 829 C C . LYS A 1 104 ? -5.662 4.125 6.424 1.00 94.94 104 LYS A C 1
ATOM 831 O O . LYS A 1 104 ? -5.910 2.946 6.172 1.00 94.94 104 LYS A O 1
ATOM 836 N N . PHE A 1 105 ? -4.913 4.510 7.451 1.00 95.56 105 PHE A N 1
ATOM 837 C CA . PHE A 1 105 ? -4.274 3.606 8.403 1.00 95.56 105 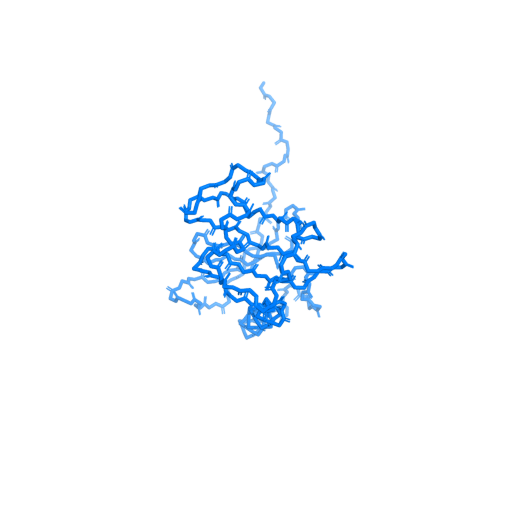PHE A CA 1
ATOM 838 C C . PHE A 1 105 ? -4.880 3.852 9.786 1.00 95.56 105 PHE A C 1
ATOM 840 O O . PHE A 1 105 ? -4.619 4.878 10.410 1.00 95.56 105 PHE A O 1
ATOM 847 N N . LEU A 1 106 ? -5.740 2.943 10.239 1.00 95.50 106 LEU A N 1
ATOM 848 C CA . LEU A 1 106 ? -6.554 3.106 11.441 1.00 95.50 106 LEU A CA 1
ATOM 849 C C . LEU A 1 106 ? -5.891 2.408 12.631 1.00 95.50 106 LEU A C 1
ATOM 851 O O . LEU A 1 106 ? -5.521 1.233 12.558 1.00 95.50 106 LEU A O 1
ATOM 855 N N . ASN A 1 107 ? -5.756 3.121 13.746 1.00 95.44 107 ASN A N 1
ATOM 856 C CA . ASN A 1 107 ? -5.189 2.577 14.975 1.00 95.44 107 ASN A CA 1
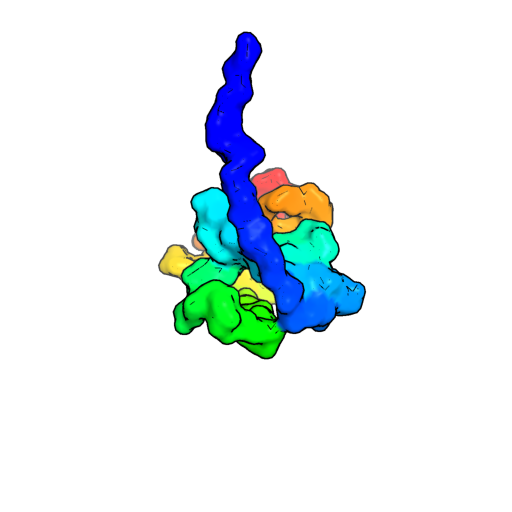ATOM 857 C C . ASN A 1 107 ? -6.236 1.723 15.719 1.00 95.44 107 ASN A C 1
ATOM 859 O O . ASN A 1 107 ? -7.326 2.189 16.042 1.00 95.44 107 ASN A O 1
ATOM 863 N N . ILE A 1 108 ? -5.897 0.473 16.022 1.00 95.25 108 ILE A N 1
ATOM 864 C CA . ILE A 1 108 ? -6.803 -0.472 16.695 1.00 95.25 108 ILE A CA 1
ATOM 865 C C . ILE A 1 108 ? -6.366 -0.822 18.121 1.00 95.25 108 ILE A C 1
ATOM 867 O O . ILE A 1 108 ? -6.932 -1.719 18.730 1.00 95.25 108 ILE A O 1
ATOM 871 N N . LYS A 1 109 ? -5.386 -0.111 18.700 1.00 92.69 109 LYS A N 1
ATOM 872 C CA . LYS A 1 109 ? -4.902 -0.385 20.069 1.00 92.69 109 LYS A CA 1
ATOM 873 C C . LYS A 1 109 ? -5.985 -0.223 21.137 1.00 92.69 109 LYS A C 1
ATOM 875 O O . LYS A 1 109 ? -5.896 -0.857 22.177 1.00 92.69 109 LYS A O 1
ATOM 880 N N . LYS A 1 110 ? -6.975 0.641 20.890 1.00 92.75 110 LYS A N 1
ATOM 881 C CA . LYS A 1 110 ? -8.098 0.904 21.803 1.00 92.75 110 LYS A CA 1
ATOM 882 C C . LYS A 1 110 ? -9.299 -0.022 21.573 1.00 92.75 110 LYS A C 1
ATOM 884 O O . LYS A 1 110 ? -10.325 0.173 22.213 1.00 92.75 110 LYS A O 1
ATOM 889 N N . PHE A 1 111 ? -9.204 -0.980 20.649 1.00 94.19 111 PHE A N 1
ATOM 890 C CA . PHE A 1 111 ? -10.291 -1.916 20.387 1.00 94.19 111 PHE A CA 1
ATOM 891 C C . PHE A 1 111 ? -10.384 -2.950 21.527 1.00 94.19 111 PHE A C 1
ATOM 893 O O . PHE A 1 111 ? -9.405 -3.667 21.753 1.00 94.19 111 PHE A O 1
ATOM 900 N N . PRO A 1 112 ? -11.518 -3.042 22.247 1.00 89.19 112 PRO A N 1
ATOM 901 C CA . PRO A 1 112 ? -11.601 -3.810 23.491 1.00 89.19 112 PRO A CA 1
ATOM 902 C C . PRO A 1 112 ? -11.689 -5.331 23.293 1.00 89.19 112 PRO A C 1
ATOM 904 O O . PRO A 1 112 ? -11.217 -6.077 24.142 1.00 89.19 112 PRO A O 1
ATOM 907 N N . GLU A 1 113 ? -12.257 -5.807 22.181 1.00 86.94 113 GLU A N 1
ATOM 908 C CA . GLU A 1 113 ? -12.600 -7.231 21.995 1.00 86.94 113 GLU A CA 1
ATOM 909 C C . GLU A 1 113 ? -11.481 -8.073 21.354 1.00 86.94 113 GLU A C 1
ATOM 911 O O . GLU A 1 113 ? -11.647 -9.268 21.123 1.00 86.94 113 GLU A O 1
ATOM 916 N N . GLY A 1 114 ? -10.325 -7.468 21.062 1.00 89.25 114 GLY A N 1
ATOM 917 C CA . GLY A 1 114 ? -9.197 -8.146 20.419 1.00 89.25 114 GLY A CA 1
ATOM 918 C C . GLY A 1 114 ? -9.416 -8.408 18.921 1.00 89.25 114 GLY A C 1
ATOM 919 O O . GLY A 1 114 ? -10.310 -9.129 18.492 1.00 89.25 114 GLY A O 1
ATOM 920 N N . PHE A 1 115 ? -8.548 -7.849 18.078 1.00 89.25 115 PHE A N 1
ATOM 921 C CA . PHE A 1 115 ? -8.755 -7.810 16.621 1.00 89.25 115 PHE A CA 1
ATOM 922 C C . PHE A 1 115 ? -8.517 -9.142 15.878 1.00 89.25 115 PHE A C 1
ATOM 924 O O . PHE A 1 115 ? -8.850 -9.250 14.694 1.00 89.25 115 PHE A O 1
ATOM 931 N N . LEU A 1 116 ? -7.916 -10.146 16.529 1.00 88.25 116 LEU A N 1
ATOM 932 C CA . LEU A 1 116 ? -7.626 -11.450 15.912 1.00 88.25 116 LEU A CA 1
ATOM 933 C C . LEU A 1 116 ? -8.802 -12.429 16.015 1.00 88.25 116 LEU A C 1
ATOM 935 O O . LEU A 1 116 ? -9.059 -13.144 15.052 1.00 88.25 116 LEU A O 1
ATOM 939 N N . GLY A 1 117 ? -9.497 -12.453 17.155 1.00 87.06 117 GLY A N 1
ATOM 940 C CA . GLY A 1 117 ? -10.522 -13.458 17.462 1.00 87.06 117 GLY A CA 1
ATOM 941 C C . GLY A 1 117 ? -11.968 -12.975 17.344 1.00 87.06 117 GLY A C 1
ATOM 942 O O . GLY A 1 117 ? -12.864 -13.807 17.252 1.00 87.06 117 GLY A O 1
ATOM 943 N N . CYS A 1 118 ? -12.213 -11.660 17.331 1.00 92.19 118 CYS A N 1
ATOM 944 C CA . CYS A 1 118 ? -13.565 -11.112 17.186 1.00 92.19 118 CYS A CA 1
ATOM 945 C C . CYS A 1 118 ? -14.152 -11.380 15.793 1.00 92.19 118 CYS A C 1
ATOM 947 O O . CYS A 1 118 ? -13.406 -11.642 14.849 1.00 92.19 118 CYS A O 1
ATOM 949 N N . ASP A 1 119 ? -15.464 -11.241 15.614 1.00 94.38 119 ASP A N 1
ATOM 950 C CA . ASP A 1 119 ? -16.069 -11.267 14.280 1.00 94.38 119 ASP A CA 1
ATOM 951 C C . ASP A 1 119 ? -15.554 -10.092 13.407 1.00 94.38 119 ASP A C 1
ATOM 953 O O . ASP A 1 119 ? -15.393 -8.975 13.920 1.00 94.38 119 ASP A O 1
ATOM 957 N N . PRO A 1 120 ? -15.268 -10.289 12.099 1.00 94.56 120 PRO A N 1
ATOM 958 C CA . PRO A 1 120 ? -14.797 -9.206 11.237 1.00 94.56 120 PRO A CA 1
ATOM 959 C C . PRO A 1 120 ? -15.735 -7.995 11.211 1.00 94.56 120 PRO A C 1
ATOM 961 O O . PRO A 1 120 ? -15.257 -6.859 11.181 1.00 94.56 120 PRO A O 1
ATOM 964 N N . SER A 1 121 ? -17.053 -8.218 11.245 1.00 94.00 121 SER A N 1
ATOM 965 C CA . SER A 1 121 ? -18.050 -7.147 11.197 1.00 94.00 121 SER A CA 1
ATOM 966 C C . SER A 1 121 ? -18.001 -6.259 12.440 1.00 94.00 121 SER A C 1
ATOM 968 O O . SER A 1 121 ? -18.133 -5.041 12.315 1.00 94.00 121 SER A O 1
ATOM 970 N N . THR A 1 122 ? -17.702 -6.823 13.615 1.00 95.06 122 THR A N 1
ATOM 971 C CA . THR A 1 122 ? -17.541 -6.067 14.864 1.00 95.06 122 THR A CA 1
ATOM 972 C C . THR A 1 122 ? -16.370 -5.095 14.781 1.00 95.06 122 THR A C 1
ATOM 974 O O . THR A 1 122 ? -16.519 -3.909 15.085 1.00 95.06 122 THR A O 1
ATOM 977 N N . LEU A 1 123 ? -15.208 -5.561 14.307 1.00 95.25 123 LEU A N 1
ATOM 978 C CA . LEU A 1 123 ? -14.036 -4.697 14.148 1.00 95.25 123 LEU A CA 1
ATOM 979 C C . LEU A 1 123 ? -14.266 -3.622 13.079 1.00 95.25 123 LEU A C 1
ATOM 981 O O . LEU A 1 123 ? -13.891 -2.466 13.273 1.00 95.25 123 LEU A O 1
ATOM 985 N N . VAL A 1 124 ? -14.903 -3.986 11.963 1.00 95.25 124 VAL A N 1
ATOM 986 C CA . VAL A 1 124 ? -15.258 -3.038 10.899 1.00 95.25 124 VAL A CA 1
ATOM 987 C C . VAL A 1 124 ? -16.187 -1.952 11.432 1.00 95.25 124 VAL A C 1
ATOM 989 O O . VAL A 1 124 ? -15.897 -0.771 11.236 1.00 95.25 124 VAL A O 1
ATOM 992 N N . LYS A 1 125 ? -17.254 -2.327 12.145 1.00 95.06 125 LYS A N 1
ATOM 993 C CA . LYS A 1 125 ? -18.212 -1.388 12.735 1.00 95.06 125 LYS A CA 1
ATOM 994 C C . LYS A 1 125 ? -17.528 -0.444 13.720 1.00 95.06 125 LYS A C 1
ATOM 996 O O . LYS A 1 125 ? -17.639 0.768 13.571 1.00 95.06 125 LYS A O 1
ATOM 1001 N N . TRP A 1 126 ? -16.719 -0.979 14.635 1.00 96.06 126 TRP A N 1
ATOM 1002 C CA . TRP A 1 126 ? -15.953 -0.161 15.576 1.00 96.06 126 TRP A CA 1
ATOM 1003 C C . TRP A 1 126 ? -15.024 0.834 14.867 1.00 96.06 126 TRP A C 1
ATOM 1005 O O . TRP A 1 126 ? -14.933 1.996 15.267 1.00 96.06 126 TRP A O 1
ATOM 1015 N N . CYS A 1 127 ? -14.349 0.413 13.790 1.00 94.62 127 CYS A N 1
ATOM 1016 C CA . CYS A 1 127 ? -13.529 1.311 12.979 1.00 94.62 127 CYS A CA 1
ATOM 1017 C C . CYS A 1 127 ? -14.365 2.406 12.302 1.00 94.62 127 CYS A C 1
ATOM 1019 O O . CYS A 1 127 ? -13.916 3.551 12.246 1.00 94.62 127 CYS A O 1
ATOM 1021 N N . CYS A 1 128 ? -15.555 2.076 11.802 1.00 93.69 128 CYS A N 1
ATOM 1022 C CA . CYS A 1 128 ? -16.465 3.044 11.194 1.00 93.69 128 CYS A CA 1
ATOM 1023 C C . CYS A 1 128 ? -16.914 4.100 12.204 1.00 93.69 128 CYS A C 1
ATOM 1025 O O . CYS A 1 128 ? -16.756 5.291 11.933 1.00 93.69 128 CYS A O 1
ATOM 1027 N N . ASP A 1 129 ? -17.345 3.666 13.387 1.00 94.44 129 ASP A N 1
ATOM 1028 C CA . ASP A 1 129 ? -17.811 4.545 14.462 1.00 94.44 129 ASP A CA 1
ATOM 1029 C C . ASP A 1 129 ? -16.672 5.426 15.009 1.00 94.44 129 ASP A C 1
ATOM 1031 O O . ASP A 1 129 ? -16.828 6.632 15.189 1.00 94.44 129 ASP A O 1
ATOM 1035 N N . THR A 1 130 ? -15.482 4.849 15.218 1.00 95.38 130 THR A N 1
ATOM 1036 C CA . THR A 1 130 ? -14.330 5.550 15.819 1.00 95.38 130 THR A CA 1
ATOM 1037 C C . THR A 1 130 ? -13.688 6.565 14.872 1.00 95.38 130 THR A C 1
ATOM 1039 O O . THR A 1 130 ? -13.208 7.609 15.313 1.00 95.38 130 THR A O 1
ATOM 1042 N N . TYR A 1 131 ? -13.635 6.258 13.572 1.00 94.19 131 TYR A N 1
ATOM 1043 C CA . TYR A 1 131 ? -12.923 7.069 12.575 1.00 94.19 131 TYR A CA 1
ATOM 1044 C C . TYR A 1 131 ? -13.841 7.822 11.612 1.00 94.19 131 TYR A C 1
ATOM 1046 O O . TYR A 1 131 ? -13.338 8.473 10.692 1.00 94.19 131 TYR A O 1
ATOM 1054 N N . ASN A 1 132 ? -15.158 7.736 11.816 1.00 92.25 132 ASN A N 1
ATOM 1055 C CA . ASN A 1 132 ? -16.184 8.326 10.962 1.00 92.25 132 ASN A CA 1
ATOM 1056 C C . ASN A 1 132 ? -15.958 7.985 9.476 1.00 92.25 132 ASN A C 1
ATOM 1058 O O . ASN A 1 132 ? -15.783 8.854 8.615 1.00 92.25 132 ASN A O 1
ATOM 1062 N N . ILE A 1 133 ? -15.854 6.684 9.193 1.00 89.06 133 ILE A N 1
ATOM 1063 C CA . ILE A 1 133 ? -15.680 6.141 7.840 1.00 89.06 133 ILE A CA 1
ATOM 1064 C C . ILE A 1 133 ? -16.849 5.225 7.485 1.00 89.06 133 ILE A C 1
ATOM 1066 O O . ILE A 1 133 ? -17.409 4.570 8.352 1.00 89.06 133 ILE A O 1
ATOM 1070 N N . ALA A 1 134 ? -17.199 5.163 6.201 1.00 79.31 134 ALA A N 1
ATOM 1071 C CA . ALA A 1 134 ? -18.265 4.296 5.706 1.00 79.31 134 ALA A CA 1
ATOM 1072 C C . ALA A 1 134 ? -17.673 3.045 5.058 1.00 79.31 134 ALA A C 1
ATOM 1074 O O . ALA A 1 134 ? -16.803 3.175 4.189 1.00 79.31 134 ALA A O 1
ATOM 1075 N N . THR A 1 135 ? -18.136 1.856 5.433 1.00 65.75 135 THR A N 1
ATOM 1076 C CA . THR A 1 135 ? -17.720 0.622 4.751 1.00 65.75 135 THR A CA 1
ATOM 1077 C C . THR A 1 135 ? -18.324 0.521 3.359 1.00 65.75 135 THR A C 1
ATOM 1079 O O . THR A 1 135 ? -19.471 0.977 3.176 1.00 65.75 135 THR A O 1
#

Foldseek 3Di:
DDDDPQPPPPWPWDWQQDDPNFTWIWTADPVGIWIDTDPDIGDPPVPPDDSVPDHPVNVVVVVVVVVVVVVVQFPADLDPFWTWGADPVGIWIWGDDVPDPDIDTHDCPPPDPDPNPDRSVSSVVVRCVVVVDDD

Sequence (135 aa):
GGYTLTDVLEVKARYLGKYENQDLHVKTGRYGPYVEWGNKKESIKTIDKAMDAIALEDIVAFFEKKGKGETMNILRVLNPFMSVRKGKFGAYVFYQKPGMKTPKFLNIKKFPEGFLGCDPSTLVKWCCDTYNIAT

Radius of gyration: 19.92 Å; chains: 1; bounding box: 40×49×47 Å

Secondary structure (DSSP, 8-state):
----GGG-----EEEEEEETTEEEEEEEETTEEEEEETTEEEE-TTS-S-TTT--HHHHHHHHHHHHHHHHHTEEEEEETTEEEE--TTS-EEEE--TT-SS-EEEE-TT-TT-TTTS-HHHHHHHHHHHHT---